Protein 4NOA (pdb70)

Organism: Pseudomonas aeruginosa (strain ATCC 15692 / DSM 22644 / CIP 104116 / JCM 14847 / LMG 12228 / 1C / PRS 101 / PAO1) (NCBI:txid208964)

B-factor: mean 11.44, std 7.3, range [4.49, 38.01]

GO terms:
  GO:0009297 pilus assembly (P, IDA)
  GO:0043107 type IV pilus-dependent motility (P, IMP)
  GO:0043683 type IV pilus assembly (P, IMP)

Solvent-accessible surface area: 5886 Å² total

Structure (mmCIF, N/CA/C/O backbone):
data_4NOA
#
_entry.id   4NOA
#
_cell.length_a   76.159
_cell.length_b   35.560
_cell.length_c   43.536
_cell.angle_alpha   90.00
_cell.angle_beta   97.33
_cell.angle_gamma   90.00
#
_symmetry.space_group_name_H-M   'C 1 2 1'
#
loop_
_entity.id
_entity.type
_entity.pdbx_description
1 polymer 'Type 4 fimbrial biogenesis protein PilE'
2 water water
#
loop_
_atom_site.group_PDB
_atom_site.id
_atom_site.type_symbol
_atom_site.label_atom_id
_atom_site.label_alt_id
_atom_site.label_comp_id
_atom_site.label_asym_id
_atom_site.label_entity_id
_atom_site.label_seq_id
_atom_site.pdbx_PDB_ins_code
_atom_site.Cartn_x
_atom_site.Cartn_y
_atom_site.Cartn_z
_atom_site.occupancy
_atom_site.B_iso_or_equiv
_atom_site.auth_seq_id
_atom_site.auth_comp_id
_atom_site.auth_asym_id
_atom_site.auth_atom_id
_atom_site.pdbx_PDB_model_num
ATOM 1 N N . PHE A 1 5 ? 28.312 30.667 -2.339 1.00 17.36 27 PHE A N 1
ATOM 2 C CA . PHE A 1 5 ? 28.915 29.451 -1.813 1.00 12.43 27 PHE A CA 1
ATOM 3 C C . PHE A 1 5 ? 29.911 29.769 -0.708 1.00 12.27 27 PHE A C 1
ATOM 4 O O . PHE A 1 5 ? 31.001 29.209 -0.674 1.00 14.23 27 PHE A O 1
ATOM 12 N N . THR A 1 6 ? 29.535 30.659 0.204 1.00 9.19 28 THR A N 1
ATOM 13 C CA . THR A 1 6 ? 30.335 30.834 1.409 1.00 8.96 28 THR A CA 1
ATOM 14 C C . THR A 1 6 ? 30.270 29.562 2.247 1.00 6.90 28 THR A C 1
ATOM 15 O O . THR A 1 6 ? 29.306 28.790 2.158 1.00 8.17 28 THR A O 1
ATOM 19 N N . ILE A 1 7 ? 31.293 29.354 3.064 1.00 7.24 29 ILE A N 1
ATOM 20 C CA . ILE A 1 7 ? 31.296 28.259 4.020 1.00 8.38 29 ILE A CA 1
ATOM 21 C C . ILE A 1 7 ? 30.020 28.306 4.858 1.00 7.86 29 ILE A C 1
ATOM 22 O O . ILE A 1 7 ? 29.356 27.288 5.075 1.00 7.29 29 ILE A O 1
ATOM 27 N N . ARG A 1 8 ? 29.669 29.497 5.324 1.00 7.76 30 ARG A N 1
ATOM 28 C CA . ARG A 1 8 ? 28.490 29.660 6.155 1.00 7.88 30 ARG A CA 1
ATOM 29 C C . ARG A 1 8 ? 27.213 29.228 5.440 1.00 7.20 30 ARG A C 1
ATOM 30 O O . ARG A 1 8 ? 26.412 28.474 5.998 1.00 7.43 30 ARG A O 1
ATOM 38 N N . SER A 1 9 ? 27.022 29.674 4.204 1.00 7.14 31 SER A N 1
ATOM 39 C CA A SER A 1 9 ? 25.829 29.304 3.449 0.31 8.50 31 SER A CA 1
ATOM 40 C CA B SER A 1 9 ? 25.834 29.305 3.446 0.39 8.50 31 SER A CA 1
ATOM 41 C CA C SER A 1 9 ? 25.822 29.304 3.463 0.30 8.49 31 SER A CA 1
ATOM 42 C C . SER A 1 9 ? 25.782 27.803 3.182 1.00 7.22 31 SER A C 1
ATOM 43 O O . SER A 1 9 ? 24.711 27.191 3.215 1.00 8.17 31 SER A O 1
ATOM 50 N N . ASN A 1 10 ? 26.944 27.213 2.928 1.00 6.58 32 ASN A N 1
ATOM 51 C CA . ASN A 1 10 ? 27.037 25.781 2.665 1.00 6.07 32 ASN A CA 1
ATOM 52 C C . ASN A 1 10 ? 26.669 24.900 3.863 1.00 6.29 32 ASN A C 1
ATOM 53 O O . ASN A 1 10 ? 26.364 23.720 3.700 1.00 6.68 32 ASN A O 1
ATOM 58 N N . ARG A 1 11 ? 26.676 25.465 5.067 1.00 5.22 33 ARG A N 1
ATOM 59 C CA . ARG A 1 11 ? 26.279 24.684 6.240 1.00 5.63 33 ARG A CA 1
ATOM 60 C C . ARG A 1 11 ? 24.826 24.223 6.169 1.00 5.44 33 ARG A C 1
ATOM 61 O O . ARG A 1 11 ? 24.477 23.204 6.755 1.00 5.95 33 ARG A O 1
ATOM 69 N N . THR A 1 12 ? 23.977 24.973 5.478 1.00 5.79 34 THR A N 1
ATOM 70 C CA . THR A 1 12 ? 22.576 24.587 5.320 1.00 6.12 34 THR A CA 1
ATOM 71 C C . THR A 1 12 ? 22.459 23.172 4.750 1.00 5.07 34 THR A C 1
ATOM 72 O O . THR A 1 12 ? 21.626 22.381 5.185 1.00 5.46 34 THR A O 1
ATOM 76 N N . GLU A 1 13 ? 23.325 22.852 3.795 1.00 6.03 35 GLU A N 1
ATOM 77 C CA . GLU A 1 13 ? 23.335 21.535 3.172 1.00 5.69 35 GLU A CA 1
ATOM 78 C C . GLU A 1 13 ? 23.720 20.432 4.169 1.00 4.89 35 GLU A C 1
ATOM 79 O O . GLU A 1 13 ? 23.166 19.335 4.137 1.00 5.54 35 GLU A O 1
ATOM 85 N N . GLY A 1 14 ? 24.681 20.719 5.044 1.00 4.68 36 GLY A N 1
ATOM 86 C CA . GLY A 1 14 ? 25.051 19.774 6.088 1.00 5.87 36 GLY A CA 1
ATOM 87 C C . GLY A 1 14 ? 23.954 19.572 7.123 1.00 5.27 36 GLY A C 1
ATOM 88 O O . GLY A 1 14 ? 23.683 18.447 7.553 1.00 5.67 36 GLY A O 1
ATOM 89 N N . GLN A 1 15 ? 23.339 20.671 7.549 1.00 4.67 37 GLN A N 1
ATOM 90 C CA . GLN A 1 15 ? 22.210 20.613 8.470 1.00 4.87 37 GLN A CA 1
ATOM 91 C C . GLN A 1 15 ? 21.086 19.761 7.884 1.00 4.78 37 GLN A C 1
ATOM 92 O O . GLN A 1 15 ? 20.521 18.903 8.567 1.00 5.37 37 GLN A O 1
ATOM 98 N N . ALA A 1 16 ? 20.787 19.990 6.607 1.00 5.20 38 ALA A N 1
ATOM 99 C CA . ALA A 1 16 ? 19.714 19.279 5.923 1.00 5.90 38 ALA A CA 1
ATOM 100 C C . ALA A 1 16 ? 20.029 17.798 5.775 1.00 6.10 38 ALA A C 1
ATOM 101 O O . ALA A 1 16 ? 19.143 16.954 5.907 1.00 6.56 38 ALA A O 1
ATOM 103 N N . LEU A 1 17 ? 21.291 17.482 5.503 1.00 5.48 39 LEU A N 1
ATOM 104 C CA . LEU A 1 17 ? 21.723 16.098 5.411 1.00 6.19 39 LEU A CA 1
ATOM 105 C C . LEU A 1 17 ? 21.350 15.368 6.705 1.00 5.99 39 LEU A C 1
ATOM 106 O O . LEU A 1 17 ? 20.809 14.255 6.687 1.00 6.10 39 LEU A O 1
ATOM 111 N N . LEU A 1 18 ? 21.640 16.002 7.836 1.00 4.89 40 LEU A N 1
ATOM 112 C CA . LEU A 1 18 ? 21.337 15.406 9.129 1.00 4.84 40 LEU A CA 1
ATOM 113 C C . LEU A 1 18 ? 19.840 15.327 9.406 1.00 4.92 40 LEU A C 1
ATOM 114 O O . LEU A 1 18 ? 19.334 14.278 9.821 1.00 5.38 40 LEU A O 1
ATOM 119 N N . SER A 1 19 ? 19.126 16.427 9.218 1.00 5.29 41 SER A N 1
ATOM 120 C CA A SER A 1 19 ? 17.702 16.452 9.540 0.71 6.25 41 SER A CA 1
ATOM 121 C CA B SER A 1 19 ? 17.707 16.442 9.557 0.29 6.29 41 SER A CA 1
ATOM 122 C C . SER A 1 19 ? 16.922 15.454 8.694 1.00 6.11 41 SER A C 1
ATOM 123 O O . SER A 1 19 ? 16.033 14.756 9.191 1.00 6.16 41 SER A O 1
ATOM 128 N N . ASP A 1 20 ? 17.267 15.380 7.414 1.00 6.05 42 ASP A N 1
ATOM 129 C CA . ASP A 1 20 ? 16.630 14.437 6.511 1.00 6.27 42 ASP A CA 1
ATOM 130 C C . ASP A 1 20 ? 16.946 12.996 6.928 1.00 5.56 42 ASP A C 1
ATOM 131 O O . ASP A 1 20 ? 16.062 12.138 6.960 1.00 6.20 42 ASP A O 1
ATOM 136 N N . ALA A 1 21 ? 18.200 12.732 7.269 1.00 5.38 43 ALA A N 1
ATOM 137 C CA . ALA A 1 21 ? 18.577 11.391 7.706 1.00 6.13 43 ALA A CA 1
ATOM 138 C C . ALA A 1 21 ? 17.899 10.970 9.018 1.00 5.52 43 ALA A C 1
ATOM 139 O O . ALA A 1 21 ? 17.546 9.803 9.187 1.00 5.73 43 ALA A O 1
ATOM 141 N N . ALA A 1 22 ? 17.716 11.910 9.943 1.00 5.62 44 ALA A N 1
ATOM 142 C CA . ALA A 1 22 ? 17.001 11.616 11.185 1.00 5.56 44 ALA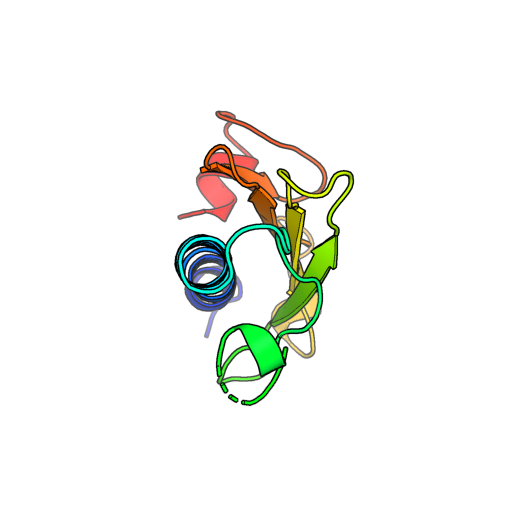 A CA 1
ATOM 143 C C . ALA A 1 22 ? 15.556 11.221 10.895 1.00 4.90 44 ALA A C 1
ATOM 144 O O . ALA A 1 22 ? 15.052 10.246 11.445 1.00 5.94 44 ALA A O 1
ATOM 146 N N . ALA A 1 23 ? 14.903 11.958 10.003 1.00 5.16 45 ALA A N 1
ATOM 147 C CA . ALA A 1 23 ? 13.538 11.624 9.628 1.00 5.90 45 ALA A CA 1
ATOM 148 C C . ALA A 1 23 ? 13.500 10.221 9.004 1.00 5.12 45 ALA A C 1
ATOM 149 O O . ALA A 1 23 ? 12.595 9.432 9.274 1.00 6.22 45 ALA A O 1
ATOM 151 N N . ARG A 1 24 ? 14.499 9.898 8.180 1.00 4.94 46 ARG A N 1
ATOM 152 C CA . ARG A 1 24 ? 14.581 8.571 7.578 1.00 4.57 46 ARG A CA 1
ATOM 153 C C . ARG A 1 24 ? 14.818 7.486 8.617 1.00 4.87 46 ARG A C 1
ATOM 154 O O . ARG A 1 24 ? 14.290 6.388 8.491 1.00 5.59 46 ARG A O 1
ATOM 162 N N . GLN A 1 25 ? 15.618 7.776 9.640 1.00 5.39 47 GLN A N 1
ATOM 163 C CA . GLN A 1 25 ? 15.806 6.804 10.715 1.00 4.93 47 GLN A CA 1
ATOM 164 C C . GLN A 1 25 ? 14.474 6.438 11.369 1.00 5.39 47 GLN A C 1
ATOM 165 O O . GLN A 1 25 ? 14.201 5.267 11.631 1.00 5.67 47 GLN A O 1
ATOM 171 N N . GLU A 1 26 ? 13.654 7.446 11.649 1.00 5.40 48 GLU A N 1
ATOM 172 C CA . GLU A 1 26 ? 12.389 7.184 12.325 1.00 6.06 48 GLU A CA 1
ATOM 173 C C . GLU A 1 26 ? 11.466 6.348 11.446 1.00 6.77 48 GLU A C 1
ATOM 174 O O . GLU A 1 26 ? 10.812 5.421 11.930 1.00 5.90 48 GLU A O 1
ATOM 180 N N . ARG A 1 27 ? 11.440 6.654 10.151 1.00 5.44 49 ARG A N 1
ATOM 181 C CA . ARG A 1 27 ? 10.656 5.866 9.208 1.00 6.04 49 ARG A CA 1
ATOM 182 C C . ARG A 1 27 ? 11.170 4.428 9.119 1.00 5.92 49 ARG A C 1
ATOM 183 O O . ARG A 1 27 ? 10.384 3.479 9.156 1.00 6.29 49 ARG A O 1
ATOM 191 N N . TYR A 1 28 ? 12.484 4.263 9.027 1.00 5.31 50 TYR A N 1
ATOM 192 C CA . TYR A 1 28 ? 13.066 2.931 8.926 1.00 5.86 50 TYR A CA 1
ATOM 193 C C . TYR A 1 28 ? 12.687 2.084 10.139 1.00 5.65 50 TYR A C 1
ATOM 194 O O . TYR A 1 28 ? 12.294 0.925 10.004 1.00 6.37 50 TYR A O 1
ATOM 203 N N . TYR A 1 29 ? 12.801 2.681 11.322 1.00 6.05 51 TYR A N 1
ATOM 204 C CA . TYR A 1 29 ? 12.507 1.982 12.565 1.00 6.16 51 TYR A CA 1
ATOM 205 C C . TYR A 1 29 ? 11.053 1.512 12.572 1.00 7.68 51 TYR A C 1
ATOM 206 O O . TYR A 1 29 ? 10.765 0.355 12.910 1.00 8.27 51 TYR A O 1
ATOM 215 N N . SER A 1 30 ? 10.151 2.411 12.200 1.00 6.72 52 SER A N 1
ATOM 216 C CA A SER A 1 30 ? 8.723 2.106 12.155 0.53 9.13 52 SER A CA 1
ATOM 217 C CA B SER A 1 30 ? 8.729 2.084 12.176 0.15 9.14 52 SER A CA 1
ATOM 218 C CA C SER A 1 30 ? 8.719 2.121 12.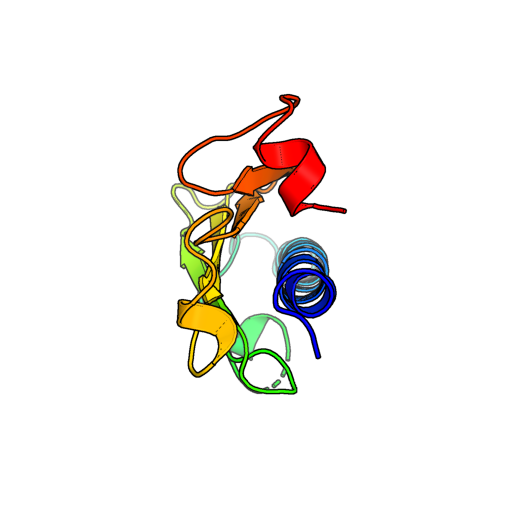138 0.32 9.13 52 SER A CA 1
ATOM 219 C C . SER A 1 30 ? 8.382 1.057 11.095 1.00 8.46 52 SER A C 1
ATOM 220 O O . SER A 1 30 ? 7.503 0.215 11.297 1.00 9.50 52 SER A O 1
ATOM 227 N N . GLN A 1 31 ? 9.077 1.106 9.965 1.00 7.35 53 GLN A N 1
ATOM 228 C CA . GLN A 1 31 ? 8.834 0.179 8.862 1.00 7.67 53 GLN A CA 1
ATOM 229 C C . GLN A 1 31 ? 9.421 -1.200 9.122 1.00 7.60 53 GLN A C 1
ATOM 230 O O . GLN A 1 31 ? 9.064 -2.171 8.457 1.00 10.06 53 GLN A O 1
ATOM 236 N N . ASN A 1 32 ? 10.326 -1.278 10.090 1.00 6.88 54 ASN A N 1
ATOM 237 C CA . ASN A 1 32 ? 11.026 -2.518 10.380 1.00 9.18 54 ASN A CA 1
ATOM 238 C C . ASN A 1 32 ? 10.959 -2.844 11.866 1.00 9.95 54 ASN A C 1
ATOM 239 O O . ASN A 1 32 ? 11.958 -2.732 12.580 1.00 8.33 54 ASN A O 1
ATOM 244 N N . PRO A 1 33 ? 9.769 -3.235 12.347 1.00 9.26 55 PRO A N 1
ATOM 245 C CA . PRO A 1 33 ? 9.646 -3.498 13.785 1.00 9.85 55 PRO A CA 1
ATOM 246 C C . PRO A 1 33 ? 10.590 -4.594 14.249 1.00 9.58 55 PRO A C 1
ATOM 247 O O . PRO A 1 33 ? 10.839 -5.570 13.545 1.00 11.09 55 PRO A O 1
ATOM 251 N N . GLY A 1 34 ? 11.152 -4.392 15.433 1.00 9.23 56 GLY A N 1
ATOM 252 C CA . GLY A 1 34 ? 12.051 -5.356 16.034 1.00 11.41 56 GLY A CA 1
ATOM 253 C C . GLY A 1 34 ? 13.482 -5.307 15.531 1.00 10.15 56 GLY A C 1
ATOM 254 O O . GLY A 1 34 ? 14.321 -6.078 15.987 1.00 13.01 56 GLY A O 1
ATOM 255 N N . VAL A 1 35 ? 13.770 -4.400 14.598 1.00 9.47 57 VAL A N 1
ATOM 256 C CA . VAL A 1 35 ? 15.069 -4.364 13.933 1.00 11.30 57 VAL A CA 1
ATOM 257 C C . VAL A 1 35 ? 16.025 -3.304 14.498 1.00 9.55 57 VAL A C 1
ATOM 258 O O . VAL A 1 35 ? 17.232 -3.529 14.570 1.00 10.89 57 VAL A O 1
ATOM 262 N N . GLY A 1 36 ? 15.485 -2.157 14.902 1.00 8.62 58 GLY A N 1
ATOM 263 C CA . GLY A 1 36 ? 16.300 -1.064 15.414 1.00 8.48 58 GLY A CA 1
ATOM 264 C C . GLY A 1 36 ? 16.761 -0.105 14.330 1.00 6.73 58 GLY A C 1
ATOM 265 O O . GLY A 1 36 ? 16.533 -0.333 13.137 1.00 8.40 58 GLY A O 1
ATOM 266 N N . TYR A 1 37 ? 17.409 0.977 14.749 1.00 7.01 59 TYR A N 1
ATOM 267 C CA . TYR A 1 37 ? 17.965 1.943 13.809 1.00 6.88 59 TYR A CA 1
ATOM 268 C C . TYR A 1 37 ? 19.121 1.350 13.005 1.00 6.81 59 TYR A C 1
ATOM 269 O O . TYR A 1 37 ? 19.686 0.323 13.381 1.00 8.04 59 TYR A O 1
ATOM 278 N N . THR A 1 38 ? 19.474 2.009 11.905 1.00 6.69 60 THR A N 1
ATOM 279 C CA . THR A 1 38 ? 20.448 1.452 10.979 1.00 6.81 60 THR A CA 1
ATOM 280 C C . THR A 1 38 ? 21.634 2.380 10.754 1.00 6.94 60 THR A C 1
ATOM 281 O O . THR A 1 38 ? 21.492 3.603 10.784 1.00 7.71 60 THR A O 1
ATOM 285 N N . LYS A 1 39 ? 22.801 1.790 10.513 1.00 6.89 61 LYS A N 1
ATOM 286 C CA . LYS A 1 39 ? 23.985 2.556 10.136 1.00 7.42 61 LYS A CA 1
ATOM 287 C C . LYS A 1 39 ? 24.173 2.647 8.627 1.00 8.12 61 LYS A C 1
ATOM 288 O O . LYS A 1 39 ? 25.123 3.281 8.162 1.00 8.64 61 LYS A O 1
ATOM 294 N N . ASP A 1 40 ? 23.271 2.026 7.867 1.00 6.92 62 ASP A N 1
ATOM 295 C CA . ASP A 1 40 ? 23.425 1.912 6.413 1.00 8.79 62 ASP A CA 1
ATOM 296 C C . ASP A 1 40 ? 22.564 2.939 5.696 1.00 6.39 62 ASP A C 1
ATOM 297 O O . ASP A 1 40 ? 21.339 2.841 5.744 1.00 6.40 62 ASP A O 1
ATOM 302 N N . VAL A 1 41 ? 23.175 3.906 5.013 1.00 5.89 63 VAL A N 1
ATOM 303 C CA . VAL A 1 41 ? 22.378 4.940 4.346 1.00 7.57 63 VAL A CA 1
ATOM 304 C C . VAL A 1 41 ? 21.450 4.383 3.264 1.00 6.29 63 VAL A C 1
ATOM 305 O O . VAL A 1 41 ? 20.384 4.951 3.000 1.00 6.77 63 VAL A O 1
ATOM 309 N N . ALA A 1 42 ? 21.830 3.263 2.652 1.00 6.63 64 ALA A N 1
ATOM 310 C CA . ALA A 1 42 ? 20.974 2.643 1.648 1.00 7.74 64 ALA A CA 1
ATOM 311 C C . ALA A 1 42 ? 19.641 2.218 2.262 1.00 6.61 64 ALA A C 1
ATOM 312 O O . ALA A 1 42 ? 18.601 2.302 1.616 1.00 7.01 64 ALA A O 1
ATOM 314 N N . LYS A 1 43 ? 19.666 1.766 3.514 1.00 5.95 65 LYS A N 1
ATOM 315 C CA . LYS A 1 43 ? 18.436 1.368 4.186 1.00 6.41 65 LYS A CA 1
ATOM 316 C C . LYS A 1 43 ? 17.536 2.558 4.510 1.00 5.40 65 LYS A C 1
ATOM 317 O O . LYS A 1 43 ? 16.345 2.392 4.751 1.00 6.95 65 LYS A O 1
ATOM 323 N N . LEU A 1 44 ? 18.103 3.759 4.477 1.00 5.38 66 LEU A N 1
ATOM 324 C CA . LEU A 1 44 ? 17.336 4.985 4.648 1.00 6.59 66 LEU A CA 1
ATOM 325 C C . LEU A 1 44 ? 16.753 5.474 3.316 1.00 6.72 66 LEU A C 1
ATOM 326 O O . LEU A 1 44 ? 16.061 6.484 3.277 1.00 6.77 66 LEU A O 1
ATOM 331 N N . GLY A 1 45 ? 17.029 4.751 2.232 1.00 6.07 67 GLY A N 1
ATOM 332 C CA . GLY A 1 45 ? 16.570 5.148 0.909 1.00 6.85 67 GLY A CA 1
ATOM 333 C C . GLY A 1 45 ? 17.451 6.204 0.263 1.00 6.85 67 GLY A C 1
ATOM 334 O O . GLY A 1 45 ? 17.004 6.935 -0.621 1.00 9.59 67 GLY A O 1
ATOM 343 N N . SER A 1 47 ? 20.963 7.103 -1.930 1.00 7.70 69 SER A N 1
ATOM 344 C CA . SER A 1 47 ? 21.873 6.507 -2.902 1.00 8.67 69 SER A CA 1
ATOM 345 C C . SER A 1 47 ? 23.328 6.895 -2.654 1.00 7.71 69 SER A C 1
ATOM 346 O O . SER A 1 47 ? 24.223 6.424 -3.352 1.00 10.21 69 SER A O 1
ATOM 349 N N . SER A 1 48 ? 23.560 7.753 -1.663 1.00 7.64 70 SER A N 1
ATOM 350 C CA . SER A 1 48 ? 24.910 8.181 -1.316 1.00 8.44 70 SER A CA 1
ATOM 351 C C . SER A 1 48 ? 24.930 8.707 0.109 1.00 7.45 70 SER A C 1
ATOM 352 O O . SER A 1 48 ? 23.930 9.233 0.583 1.00 8.15 70 SER A O 1
ATOM 355 N N . ALA A 1 49 ? 26.068 8.565 0.781 1.00 6.88 71 ALA A N 1
ATOM 356 C CA . ALA A 1 49 ? 26.284 9.189 2.081 1.00 6.94 71 ALA A CA 1
ATOM 357 C C . ALA A 1 49 ? 26.765 10.631 1.919 1.00 6.22 71 ALA A C 1
ATOM 358 O O . ALA A 1 49 ? 26.830 11.380 2.894 1.00 6.81 71 ALA A O 1
ATOM 360 N N . ASN A 1 50 ? 27.096 11.030 0.694 1.00 6.85 72 ASN A N 1
ATOM 361 C CA . ASN A 1 50 ? 27.465 12.418 0.437 1.00 8.11 72 ASN A CA 1
ATOM 362 C C . ASN A 1 50 ? 26.242 13.303 0.262 1.00 7.08 72 ASN A C 1
ATOM 363 O O . ASN A 1 50 ? 25.224 12.876 -0.293 1.00 8.69 72 ASN A O 1
ATOM 368 N N . SER A 1 51 ? 26.342 14.541 0.730 1.00 6.30 73 SER A N 1
ATOM 369 C CA . SER A 1 51 ? 25.338 15.553 0.430 1.00 6.23 73 SER A CA 1
ATOM 370 C C . SER A 1 51 ? 25.344 15.830 -1.090 1.00 5.43 73 SER A C 1
ATOM 371 O O . SER A 1 51 ? 26.304 15.483 -1.787 1.00 5.67 73 SER A O 1
ATOM 374 N N . PRO A 1 52 ? 24.262 16.415 -1.627 1.00 5.09 74 PRO A N 1
ATOM 375 C CA . PRO A 1 52 ? 24.116 16.506 -3.090 1.00 6.04 74 PRO A CA 1
ATOM 376 C C . PRO A 1 52 ? 25.256 17.219 -3.813 1.00 5.34 74 PRO A C 1
ATOM 377 O O . PRO A 1 52 ? 25.582 16.839 -4.939 1.00 6.26 74 PRO A O 1
ATOM 381 N N . ASN A 1 53 ? 25.863 18.211 -3.176 1.00 5.27 75 ASN A N 1
ATOM 382 C CA . ASN A 1 53 ? 26.962 18.937 -3.788 1.00 5.27 75 ASN A CA 1
ATOM 383 C C . ASN A 1 53 ? 28.316 18.561 -3.217 1.00 5.54 75 ASN A C 1
ATOM 384 O O . ASN A 1 53 ? 29.298 19.291 -3.382 1.00 6.30 75 ASN A O 1
ATOM 389 N N . ASN A 1 54 ? 28.353 17.409 -2.545 1.00 5.41 76 ASN A N 1
ATOM 390 C CA . ASN A 1 54 ? 29.602 16.847 -2.028 1.00 5.15 76 ASN A CA 1
ATOM 391 C C . ASN A 1 54 ? 30.324 17.797 -1.082 1.00 6.60 76 ASN A C 1
ATOM 392 O O . ASN A 1 54 ? 31.528 18.025 -1.196 1.00 6.23 76 ASN A O 1
ATOM 397 N N . LEU A 1 55 ? 29.563 18.327 -0.127 1.00 5.39 77 LEU A N 1
ATOM 398 C CA . LEU A 1 55 ? 30.074 19.246 0.880 1.00 5.63 77 LEU A CA 1
ATOM 399 C C . LEU A 1 55 ? 30.167 18.604 2.254 1.00 5.02 77 LEU A C 1
ATOM 400 O O . LEU A 1 55 ? 30.990 19.008 3.065 1.00 5.43 77 LEU A O 1
ATOM 405 N N . TYR A 1 56 ? 29.329 17.599 2.503 1.00 5.21 78 TYR A N 1
ATOM 406 C CA . TYR A 1 56 ? 29.346 16.851 3.755 1.00 4.85 78 TYR A CA 1
ATOM 407 C C . TYR A 1 56 ? 29.174 15.376 3.466 1.00 5.36 78 TYR A C 1
ATOM 408 O O . TYR A 1 56 ? 28.513 15.005 2.505 1.00 5.38 78 TYR A O 1
ATOM 417 N N . ASN A 1 57 ? 29.747 14.542 4.328 1.00 5.59 79 ASN A N 1
ATOM 418 C CA . ASN A 1 57 ? 29.570 13.101 4.269 1.00 5.57 79 ASN A CA 1
ATOM 419 C C . ASN A 1 57 ? 28.917 12.623 5.561 1.00 5.10 79 ASN A C 1
ATOM 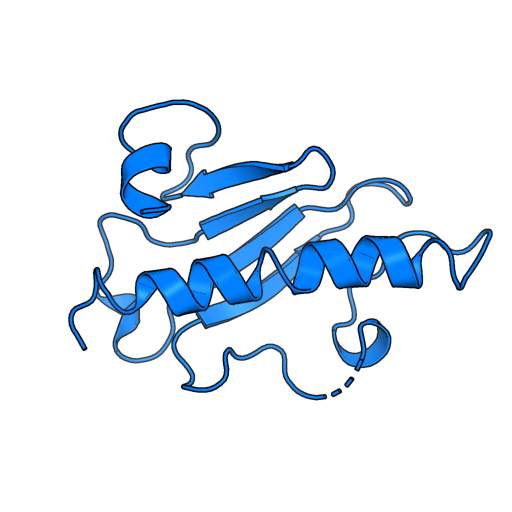420 O O . ASN A 1 57 ? 29.354 12.989 6.656 1.00 5.94 79 ASN A O 1
ATOM 425 N N . LEU A 1 58 ? 27.869 11.815 5.428 1.00 5.36 80 LEU A N 1
ATOM 426 C CA . LEU A 1 58 ? 27.100 11.336 6.567 1.00 5.57 80 LEU A CA 1
ATOM 427 C C . LEU A 1 58 ? 27.622 10.002 7.077 1.00 5.86 80 LEU A C 1
ATOM 428 O O . LEU A 1 58 ? 27.739 9.041 6.311 1.00 6.50 80 LEU A O 1
ATOM 433 N N . THR A 1 59 ? 27.935 9.948 8.366 1.00 5.62 81 THR A N 1
ATOM 434 C CA . THR A 1 59 ? 28.190 8.674 9.027 1.00 6.37 81 THR A CA 1
ATOM 435 C C . THR A 1 59 ? 27.256 8.543 10.219 1.00 6.23 81 THR A C 1
ATOM 436 O O . THR A 1 59 ? 26.801 9.542 10.780 1.00 6.57 81 THR A O 1
ATOM 440 N N . ILE A 1 60 ? 26.964 7.302 10.589 1.00 6.05 82 ILE A N 1
ATOM 441 C CA . ILE A 1 60 ? 25.950 7.004 11.585 1.00 6.81 82 ILE A CA 1
ATOM 442 C C . ILE A 1 60 ? 26.488 6.059 12.640 1.00 6.73 82 ILE A C 1
ATOM 443 O O . ILE A 1 60 ? 27.074 5.019 12.307 1.00 7.44 82 ILE A O 1
ATOM 448 N N . ALA A 1 61 ? 26.282 6.415 13.904 1.00 6.42 83 ALA A N 1
ATOM 449 C CA . ALA A 1 61 ? 26.520 5.496 15.007 1.00 6.48 83 ALA A CA 1
ATOM 450 C C . ALA A 1 61 ? 25.176 5.137 15.616 1.00 6.58 83 ALA A C 1
ATOM 451 O O . ALA A 1 61 ? 24.289 5.990 15.722 1.00 6.51 83 ALA A O 1
ATOM 453 N N . THR A 1 62 ? 25.035 3.879 16.030 1.00 6.57 84 THR A N 1
ATOM 454 C CA . THR A 1 62 ? 23.871 3.422 16.783 1.00 6.74 84 THR A CA 1
ATOM 455 C C . THR A 1 62 ? 24.378 2.788 18.077 1.00 7.81 84 THR A C 1
ATOM 456 O O . THR A 1 62 ? 24.598 1.584 18.133 1.00 9.05 84 THR A O 1
ATOM 460 N N . PRO A 1 63 ? 24.595 3.607 19.116 1.00 7.92 85 PRO A N 1
ATOM 461 C CA . PRO A 1 63 ? 25.169 3.091 20.366 1.00 10.56 85 PRO A CA 1
ATOM 462 C C . PRO A 1 63 ? 24.320 1.979 20.983 1.00 10.45 85 PRO A C 1
ATOM 463 O O . PRO A 1 63 ? 24.86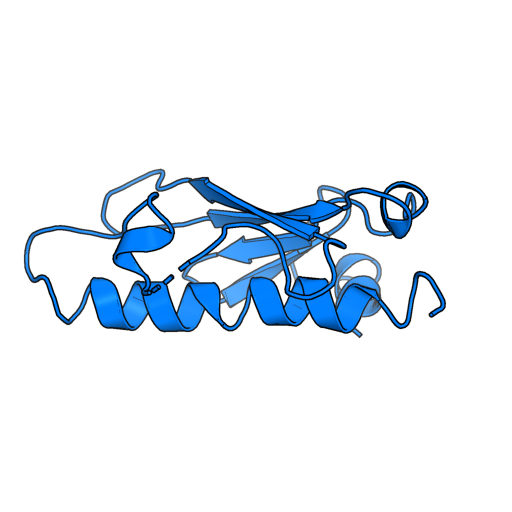7 1.088 21.634 1.00 12.38 85 PRO A O 1
ATOM 467 N N . THR A 1 64 ? 23.008 2.043 20.780 1.00 8.66 86 THR A N 1
ATOM 468 C CA . THR A 1 64 ? 22.080 0.966 21.128 1.00 8.45 86 THR A CA 1
ATOM 469 C C . THR A 1 64 ? 21.100 0.855 19.969 1.00 8.05 86 THR A C 1
ATOM 470 O O . THR A 1 64 ? 21.107 1.701 19.072 1.00 8.08 86 THR A O 1
ATOM 474 N N . SER A 1 65 ? 20.237 -0.154 19.973 1.00 7.82 87 SER A N 1
ATOM 475 C CA A SER A 1 65 ? 19.298 -0.350 18.871 0.56 9.06 87 SER A CA 1
ATOM 476 C CA B SER A 1 65 ? 19.305 -0.345 18.867 0.44 9.06 87 SER A CA 1
ATOM 477 C C . SER A 1 65 ? 18.254 0.761 18.794 1.00 7.87 87 SER A C 1
ATOM 478 O O . SER A 1 65 ? 17.595 0.937 17.766 1.00 8.06 87 SER A O 1
ATOM 483 N N . THR A 1 66 ? 18.096 1.506 19.886 1.00 6.93 88 THR A N 1
ATOM 484 C CA . THR A 1 66 ? 17.073 2.544 19.954 1.00 7.28 88 THR A CA 1
ATOM 485 C C . THR A 1 66 ? 17.640 3.960 20.011 1.00 6.17 88 THR A C 1
ATOM 486 O O . THR A 1 66 ? 16.921 4.910 20.327 1.00 7.13 88 THR A O 1
ATOM 490 N N . THR A 1 67 ? 18.925 4.108 19.708 1.00 6.49 89 THR A N 1
ATOM 491 C CA . THR A 1 67 ? 19.529 5.430 19.652 1.00 7.24 89 THR A CA 1
ATOM 492 C C . THR A 1 67 ? 20.385 5.561 18.398 1.00 6.52 89 THR A C 1
ATOM 493 O O . THR A 1 67 ? 20.823 4.566 17.831 1.00 6.86 89 THR A O 1
ATOM 497 N N . TYR A 1 68 ? 20.603 6.795 17.958 1.00 6.12 90 TYR A N 1
ATOM 498 C CA . TYR A 1 68 ? 21.538 7.060 16.870 1.00 6.38 90 TYR A CA 1
ATOM 499 C C . TYR A 1 68 ? 22.146 8.441 17.022 1.00 6.04 90 TYR A C 1
ATOM 500 O O . TYR A 1 68 ? 21.512 9.370 17.543 1.00 6.05 90 TYR A O 1
ATOM 509 N N . THR A 1 69 ? 23.392 8.560 16.577 1.00 6.16 91 THR A N 1
ATOM 510 C CA . THR A 1 69 ? 24.049 9.850 16.444 1.00 5.99 91 THR A CA 1
ATOM 511 C C . THR A 1 69 ? 24.532 9.968 15.014 1.00 5.97 91 THR A C 1
ATOM 512 O O . THR A 1 69 ? 25.282 9.116 14.527 1.00 6.50 91 THR A O 1
ATOM 516 N N . LEU A 1 70 ? 24.059 11.005 14.333 1.00 5.59 92 LEU A N 1
ATOM 517 C CA . LEU A 1 70 ? 24.408 11.267 12.950 1.00 6.05 92 LEU A CA 1
ATOM 518 C C . LEU A 1 70 ? 25.495 12.322 12.916 1.00 5.37 92 LEU A C 1
ATOM 519 O O . LEU A 1 70 ? 25.403 13.327 13.627 1.00 6.10 92 LEU A O 1
ATOM 524 N N . THR A 1 71 ? 26.514 12.095 12.095 1.00 6.07 93 THR A N 1
ATOM 525 C CA . THR A 1 71 ? 27.583 13.067 11.916 1.00 6.35 93 THR A CA 1
ATOM 526 C C . THR A 1 71 ? 27.708 13.463 10.450 1.00 5.13 93 THR A C 1
ATOM 527 O O . THR A 1 71 ? 27.762 12.607 9.567 1.00 5.92 93 THR A O 1
ATOM 531 N N . ALA A 1 72 ? 27.732 14.769 10.201 1.00 4.87 94 ALA A N 1
ATOM 532 C CA . ALA A 1 72 ? 27.998 15.315 8.881 1.00 5.32 94 ALA A CA 1
ATOM 533 C C . ALA A 1 72 ? 29.387 15.930 8.913 1.00 4.59 94 ALA A C 1
ATOM 534 O O . ALA A 1 72 ? 29.613 16.958 9.560 1.00 5.89 94 ALA A O 1
ATOM 536 N N . THR A 1 73 ? 30.321 15.278 8.230 1.00 5.87 95 THR A N 1
ATOM 537 C CA . THR A 1 73 ? 31.707 15.716 8.203 1.00 6.55 95 THR A CA 1
ATOM 538 C C . THR A 1 73 ? 31.973 16.518 6.933 1.00 6.03 95 THR A C 1
ATOM 539 O O . THR A 1 73 ? 31.691 16.047 5.829 1.00 5.76 95 THR A O 1
ATOM 543 N N . PRO A 1 74 ? 32.503 17.743 7.071 1.00 5.89 96 PRO A N 1
ATOM 544 C CA . PRO A 1 74 ? 32.814 18.517 5.865 1.00 5.50 96 PRO A CA 1
ATOM 545 C C . PRO A 1 74 ? 33.813 17.802 4.975 1.00 6.66 96 PRO A C 1
ATOM 546 O O . PRO A 1 74 ? 34.777 17.220 5.473 1.00 6.64 96 PRO A O 1
ATOM 550 N N . ILE A 1 75 ? 33.570 17.860 3.672 1.00 5.83 97 ILE A N 1
ATOM 551 C CA . ILE A 1 75 ? 34.479 17.310 2.678 1.00 6.13 97 ILE A CA 1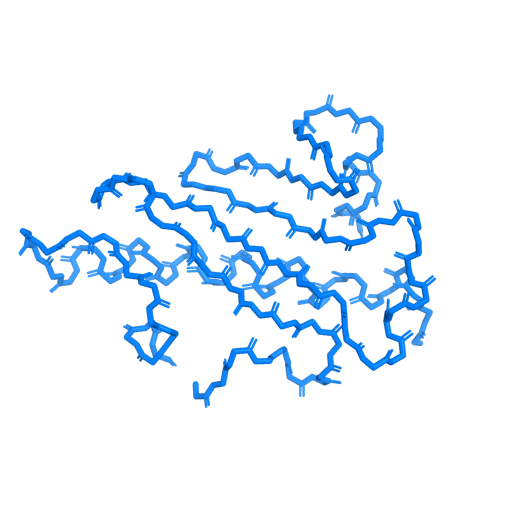
ATOM 552 C C . ILE A 1 75 ? 34.741 18.356 1.604 1.00 6.55 97 ILE A C 1
ATOM 553 O O . ILE A 1 75 ? 34.046 19.377 1.525 1.00 6.45 97 ILE A O 1
ATOM 558 N N . ASN A 1 76 ? 35.760 18.103 0.785 1.00 6.76 98 ASN A N 1
ATOM 559 C CA . ASN A 1 76 ? 36.107 18.991 -0.317 1.00 6.50 98 ASN A CA 1
ATOM 560 C C . ASN A 1 76 ? 36.302 20.428 0.165 1.00 5.87 98 ASN A C 1
ATOM 561 O O . ASN A 1 76 ? 36.991 20.638 1.156 1.00 6.90 98 ASN A O 1
ATOM 566 N N . SER A 1 77 ? 35.711 21.410 -0.509 1.00 7.49 99 SER A N 1
ATOM 567 C CA . SER A 1 77 ? 35.919 22.805 -0.111 1.00 10.07 99 SER A CA 1
ATOM 568 C C . SER A 1 77 ? 35.475 23.111 1.325 1.00 7.49 99 SER A C 1
ATOM 569 O O . SER A 1 77 ? 36.015 24.008 1.973 1.00 8.62 99 SER A O 1
ATOM 572 N N . GLN A 1 78 ? 34.496 22.361 1.829 1.00 7.13 100 GLN A N 1
ATOM 573 C CA . GLN A 1 78 ? 33.916 22.651 3.139 1.00 6.74 100 GLN A CA 1
ATOM 574 C C . GLN A 1 78 ? 34.842 22.277 4.291 1.00 6.32 100 GLN A C 1
ATOM 575 O O . GLN A 1 78 ? 34.603 22.680 5.427 1.00 6.79 100 GLN A O 1
ATOM 581 N N . THR A 1 79 ? 35.920 21.548 3.997 1.00 7.09 101 THR A N 1
ATOM 582 C CA . THR A 1 79 ? 36.924 21.233 5.015 1.00 7.71 101 THR A CA 1
ATOM 583 C C . THR A 1 79 ? 37.552 22.497 5.603 1.00 8.09 101 THR A C 1
ATOM 584 O O . THR A 1 79 ? 38.134 22.454 6.683 1.00 10.40 101 THR A O 1
ATOM 588 N N . ARG A 1 80 ? 37.433 23.615 4.896 1.00 8.05 102 ARG A N 1
ATOM 589 C CA . ARG A 1 80 ? 37.885 24.904 5.421 1.00 9.00 102 ARG A CA 1
ATOM 590 C C . ARG A 1 80 ? 37.081 25.396 6.626 1.00 9.31 102 ARG A C 1
ATOM 591 O O . ARG A 1 80 ? 37.477 26.365 7.272 1.00 10.62 102 ARG A O 1
ATOM 599 N N . ASP A 1 81 ? 35.944 24.762 6.916 1.00 7.98 103 ASP A N 1
ATOM 600 C CA . ASP A 1 81 ? 35.082 25.205 8.015 1.00 7.96 103 ASP A CA 1
ATOM 601 C C . ASP A 1 81 ? 35.621 24.767 9.369 1.00 8.66 103 ASP A C 1
ATOM 602 O O . ASP A 1 81 ? 35.134 23.805 9.968 1.00 9.26 103 ASP A O 1
ATOM 607 N N . LYS A 1 82 ? 36.625 25.482 9.856 1.00 9.41 104 LYS A N 1
ATOM 608 C CA . LYS A 1 82 ? 37.221 25.165 11.142 1.00 10.23 104 LYS A CA 1
ATOM 609 C C . LYS A 1 82 ? 36.293 25.552 12.285 1.00 10.06 104 LYS A C 1
ATOM 610 O O . LYS A 1 82 ? 36.280 24.902 13.328 1.00 11.91 104 LYS A O 1
ATOM 614 N N . THR A 1 83 ? 35.512 26.605 12.084 1.00 8.88 105 THR A N 1
ATOM 615 C CA . THR A 1 83 ? 34.639 27.100 13.143 1.00 11.84 105 THR A CA 1
ATOM 616 C C . THR A 1 83 ? 33.570 26.085 13.534 1.00 9.57 105 THR A C 1
ATOM 617 O O . THR A 1 83 ? 33.344 25.847 14.719 1.00 11.15 105 THR A O 1
ATOM 621 N N . CYS A 1 84 ? 32.932 25.471 12.547 1.00 7.83 106 CYS A N 1
ATOM 622 C CA . CYS A 1 84 ? 31.830 24.560 12.835 1.00 7.97 106 CYS A CA 1
ATOM 623 C C . CYS A 1 84 ? 32.176 23.082 12.690 1.00 7.09 106 CYS A C 1
ATOM 624 O O . CYS A 1 84 ? 31.575 22.243 13.354 1.00 7.60 106 CYS A O 1
ATOM 627 N N . GLY A 1 85 ? 33.121 22.754 11.813 1.00 7.27 107 GLY A N 1
ATOM 628 C CA . GLY A 1 85 ? 33.571 21.378 11.680 1.00 8.35 107 GLY A CA 1
ATOM 629 C C . GLY A 1 85 ? 32.449 20.372 11.475 1.00 7.00 107 GLY A C 1
ATOM 630 O O . GLY A 1 85 ? 31.553 20.578 10.664 1.00 6.83 107 GLY A O 1
ATOM 631 N N . LYS A 1 86 ? 32.502 19.272 12.215 1.00 7.03 108 LYS A N 1
ATOM 632 C CA . LYS A 1 86 ? 31.473 18.239 12.123 1.00 7.34 108 LYS A CA 1
ATOM 633 C C . LYS A 1 86 ? 30.186 18.692 12.782 1.00 5.80 108 LYS A C 1
ATOM 634 O O . LYS A 1 86 ? 30.192 19.160 13.921 1.00 6.60 108 LYS A O 1
ATOM 640 N N . LEU A 1 87 ? 29.084 18.557 12.060 1.00 5.41 109 LEU A N 1
ATOM 641 C CA . LEU A 1 87 ? 27.768 18.791 12.621 1.00 5.86 109 LEU A CA 1
ATOM 642 C C . LEU A 1 87 ? 27.195 17.460 13.088 1.00 5.47 109 LEU A C 1
ATOM 643 O O . LEU A 1 87 ? 27.451 16.428 12.466 1.00 5.93 109 LEU A O 1
ATOM 648 N N . THR A 1 88 ? 26.426 17.470 14.172 1.00 5.25 110 THR A N 1
ATOM 649 C CA . THR A 1 88 ? 25.846 16.235 14.689 1.00 5.66 110 THR A CA 1
ATOM 650 C C . THR A 1 88 ? 24.378 16.419 15.028 1.00 4.84 110 THR A C 1
ATOM 651 O O . THR A 1 88 ? 23.927 17.529 15.330 1.00 5.26 110 THR A O 1
ATOM 655 N N . LEU A 1 89 ? 23.648 15.310 15.016 1.00 4.92 111 LEU A N 1
ATOM 656 C CA . LEU A 1 89 ? 22.240 15.302 15.376 1.00 4.94 111 LEU A CA 1
ATOM 657 C C . LEU A 1 89 ? 21.910 13.915 15.901 1.00 4.91 111 LEU A C 1
ATOM 658 O O . LEU A 1 89 ? 22.273 12.921 15.267 1.00 5.46 111 LEU A O 1
ATOM 663 N N . ASN A 1 90 ? 21.221 13.822 17.035 1.00 5.19 112 ASN A N 1
ATOM 664 C CA . ASN A 1 90 ? 20.847 12.509 17.555 1.00 5.43 112 ASN A CA 1
ATOM 665 C C . ASN A 1 90 ? 19.341 12.267 17.573 1.00 5.49 112 ASN A C 1
ATOM 666 O O . ASN A 1 90 ? 18.563 13.112 17.121 1.00 6.01 112 ASN A O 1
ATOM 671 N N . GLN A 1 91 ? 18.935 11.127 18.130 1.00 5.86 113 GLN A N 1
ATOM 672 C CA . GLN A 1 91 ? 17.533 10.716 18.074 1.00 7.13 113 GLN A CA 1
ATOM 673 C C . GLN A 1 91 ? 16.618 11.574 18.944 1.00 7.18 113 GLN A C 1
ATOM 674 O O . GLN A 1 91 ? 15.398 11.554 18.778 1.00 9.37 113 GLN A O 1
ATOM 680 N N . LEU A 1 92 ? 17.214 12.305 19.880 1.00 7.02 114 LEU A N 1
ATOM 681 C CA . LEU A 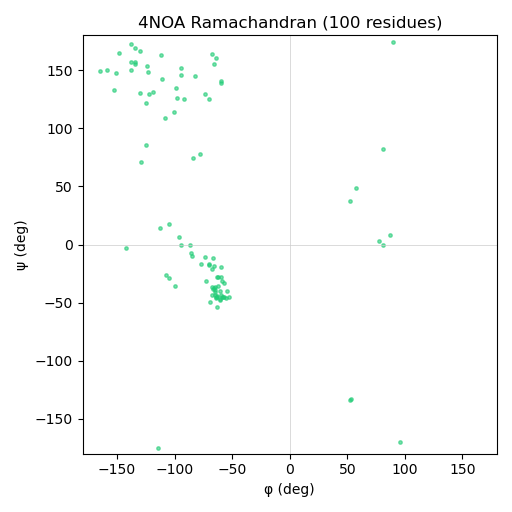1 92 ? 16.493 13.226 20.751 1.00 9.90 114 LEU A CA 1
ATOM 682 C C . LEU A 1 92 ? 16.330 14.589 20.089 1.00 8.30 114 LEU A C 1
ATOM 683 O O . LEU A 1 92 ? 15.643 15.464 20.626 1.00 9.29 114 LEU A O 1
ATOM 685 N N . GLY A 1 93 ? 16.976 14.783 18.942 1.00 8.23 115 GLY A N 1
ATOM 686 C CA . GLY A 1 93 ? 16.965 16.063 18.265 1.00 8.10 115 GLY A CA 1
ATOM 687 C C . GLY A 1 93 ? 18.052 17.004 18.750 1.00 6.04 115 GLY A C 1
ATOM 688 O O . GLY A 1 93 ? 18.066 18.180 18.381 1.00 7.37 115 GLY A O 1
ATOM 689 N N . GLU A 1 94 ? 18.962 16.503 19.573 1.00 6.23 116 GLU A N 1
ATOM 690 C CA . GLU A 1 94 ? 20.073 17.319 20.044 1.00 6.40 116 GLU A CA 1
ATOM 691 C C . GLU A 1 94 ? 21.053 17.593 18.915 1.00 5.36 116 GLU A C 1
ATOM 692 O O . GLU A 1 94 ? 21.557 16.670 18.268 1.00 5.61 116 GLU A O 1
ATOM 698 N N . ARG A 1 95 ? 21.306 18.877 18.696 1.00 5.53 117 ARG A N 1
ATOM 699 C CA . ARG A 1 95 ? 22.208 19.356 17.662 1.00 5.65 117 ARG A CA 1
ATOM 700 C C . ARG A 1 95 ? 23.594 19.574 18.228 1.00 5.19 117 ARG A C 1
ATOM 701 O O . ARG A 1 95 ? 23.759 19.871 19.418 1.00 6.92 117 ARG A O 1
ATOM 709 N N . GLY A 1 96 ? 24.595 19.446 17.371 1.00 5.68 118 GLY A N 1
ATOM 710 C CA . GLY A 1 96 ? 25.957 19.694 17.781 1.00 6.09 118 GLY A CA 1
ATOM 711 C C . GLY A 1 96 ? 26.795 20.233 16.643 1.00 5.61 118 GLY A C 1
ATOM 712 O O . GLY A 1 96 ? 26.410 20.145 15.470 1.00 5.52 118 GLY A O 1
ATOM 713 N N . ALA A 1 97 ? 27.948 20.784 17.000 1.00 5.86 119 ALA A N 1
ATOM 714 C CA . ALA A 1 97 ? 28.902 21.316 16.036 1.00 6.58 119 ALA A CA 1
ATOM 715 C C . ALA A 1 97 ? 30.215 21.501 16.765 1.00 7.05 119 ALA A C 1
ATOM 716 O O . ALA A 1 97 ? 30.220 21.780 17.967 1.00 8.39 119 ALA A O 1
ATOM 718 N N . ALA A 1 98 ? 31.321 21.352 16.039 1.00 9.29 120 ALA A N 1
ATOM 719 C CA . ALA A 1 98 ? 32.655 21.630 16.566 1.00 11.06 120 ALA A CA 1
ATOM 720 C C . ALA A 1 98 ? 32.936 20.911 17.878 1.00 11.04 120 ALA A C 1
ATOM 721 O O . ALA A 1 98 ? 33.572 21.462 18.779 1.00 13.57 120 ALA A O 1
ATOM 723 N N . GLY A 1 99 ? 32.452 19.680 17.990 1.00 10.59 121 GLY A N 1
ATOM 724 C CA . GLY A 1 99 ? 32.689 18.872 19.173 1.00 12.26 121 GLY A CA 1
ATOM 725 C C . GLY A 1 99 ? 31.830 19.218 20.378 1.00 11.36 121 GLY A C 1
ATOM 726 O O . GLY A 1 99 ? 32.000 18.633 21.451 1.00 12.66 121 GLY A O 1
ATOM 727 N N . LYS A 1 100 ? 30.913 20.167 20.210 1.00 9.86 122 LYS A N 1
ATOM 728 C CA . LYS A 1 100 ? 30.004 20.577 21.275 1.00 10.27 122 LYS A CA 1
ATOM 729 C C . LYS A 1 100 ? 28.571 20.173 20.952 1.00 9.31 122 LYS A C 1
ATOM 730 O O . LYS A 1 100 ? 28.250 19.878 19.803 1.00 8.48 122 LYS A O 1
ATOM 734 N N . THR A 1 101 ? 27.709 20.171 21.963 1.00 8.79 123 THR A N 1
ATOM 735 C CA . THR A 1 101 ? 26.301 19.843 21.771 1.00 8.98 123 THR A CA 1
ATOM 736 C C . THR A 1 101 ? 25.417 20.790 22.563 1.00 8.59 123 THR A C 1
ATOM 737 O O . THR A 1 101 ? 25.855 21.396 23.546 1.00 10.34 123 THR A O 1
ATOM 741 N N . GLY A 1 102 ? 24.169 20.920 22.127 1.00 8.73 124 GLY A N 1
ATOM 742 C CA . GLY A 1 102 ? 23.166 21.621 22.904 1.00 8.35 124 GLY A CA 1
ATOM 743 C C . GLY A 1 102 ? 22.935 23.077 22.566 1.00 9.18 124 GLY A C 1
ATOM 744 O O . GLY A 1 102 ? 23.429 23.610 21.574 1.00 9.71 124 GLY A O 1
ATOM 745 N N . ASN A 1 103 ? 22.166 23.717 23.440 1.00 12.28 125 ASN A N 1
ATOM 746 C CA . ASN A 1 103 ? 21.696 25.086 23.275 1.00 13.24 125 ASN A CA 1
ATOM 747 C C . ASN A 1 103 ? 22.733 26.096 23.746 1.00 15.18 125 ASN A C 1
ATOM 748 O O . ASN A 1 103 ? 22.580 26.700 24.808 1.00 18.40 125 ASN A O 1
ATOM 753 N N . ASN A 1 104 ? 23.788 26.271 22.957 1.00 13.81 126 ASN A N 1
ATOM 754 C CA . ASN A 1 104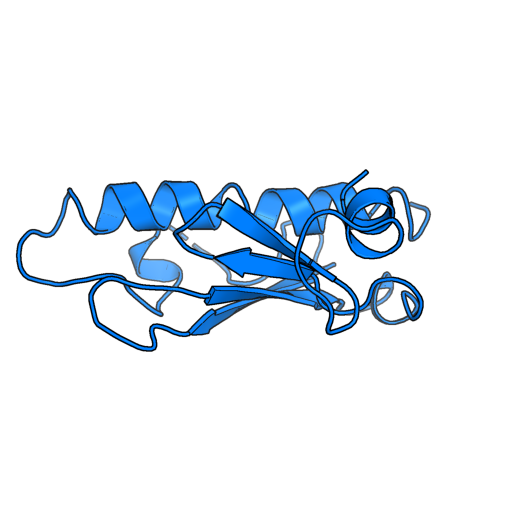 ? 24.810 27.271 23.235 1.00 12.61 126 ASN A CA 1
ATOM 755 C C . ASN A 1 104 ? 25.146 28.046 21.964 1.00 13.67 126 ASN A C 1
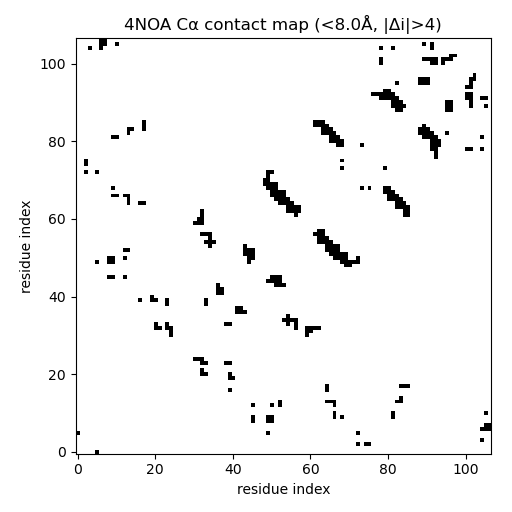ATOM 756 O O . ASN A 1 104 ? 24.755 27.650 20.868 1.00 11.74 126 ASN A O 1
ATOM 761 N N . SER A 1 105 ? 25.888 29.137 22.111 1.00 12.30 127 SER A N 1
ATOM 762 C CA A SER A 1 105 ? 26.151 30.033 20.991 0.55 13.84 127 SER A CA 1
ATOM 763 C CA B SER A 1 105 ? 26.175 30.041 20.999 0.45 13.87 127 SER A CA 1
ATOM 764 C C . SER A 1 105 ? 26.902 29.364 19.838 1.00 10.97 127 SER A C 1
ATOM 765 O O . SER A 1 105 ? 26.588 29.610 18.676 1.00 11.49 127 SER A O 1
ATOM 770 N N . THR A 1 106 ? 27.879 28.521 20.155 1.00 11.20 128 THR A N 1
ATOM 771 C CA . THR A 1 106 ? 28.668 27.856 19.122 1.00 11.58 128 THR A CA 1
ATOM 772 C C . THR A 1 106 ? 27.801 26.948 18.262 1.00 9.48 128 THR A C 1
ATOM 773 O O . THR A 1 106 ? 27.783 27.065 17.039 1.00 9.22 128 THR A O 1
ATOM 777 N N . VAL A 1 107 ? 27.074 26.046 18.909 1.00 8.07 129 VAL A N 1
ATOM 778 C CA . VAL A 1 107 ? 26.207 25.126 18.193 1.00 7.90 129 VAL A CA 1
ATOM 779 C C . VAL A 1 107 ? 25.094 25.873 17.473 1.00 7.14 129 VAL A C 1
ATOM 780 O O . VAL A 1 107 ? 24.831 25.619 16.295 1.00 7.52 129 VAL A O 1
ATOM 784 N N . ASN A 1 108 ? 24.453 26.809 18.168 1.00 7.59 130 ASN A N 1
ATOM 785 C CA . ASN A 1 108 ? 23.344 27.537 17.574 1.00 8.91 130 ASN A CA 1
ATOM 786 C C . ASN A 1 108 ? 23.742 28.298 16.317 1.00 7.84 130 ASN A C 1
ATOM 787 O O . ASN A 1 108 ? 23.021 28.275 15.326 1.00 7.86 130 ASN A O 1
ATOM 792 N N . ASP A 1 109 ? 24.893 28.959 16.346 1.00 6.96 131 ASP A N 1
ATOM 793 C CA . ASP A 1 109 ? 25.302 29.702 15.165 1.00 7.23 131 ASP A CA 1
ATOM 794 C C . ASP A 1 109 ? 25.629 28.779 13.992 1.00 7.12 131 ASP A C 1
ATOM 795 O O . ASP A 1 109 ? 25.334 29.100 12.844 1.00 7.71 131 ASP A O 1
ATOM 800 N N . CYS A 1 110 ? 26.218 27.627 14.290 1.00 5.75 132 CYS A N 1
ATOM 801 C CA . CYS A 1 110 ? 26.569 26.651 13.268 1.00 6.65 132 CYS A CA 1
ATOM 802 C C . CYS A 1 110 ? 25.347 26.013 12.613 1.00 5.20 132 CYS A C 1
ATOM 803 O O . CYS A 1 110 ? 25.446 25.462 11.509 1.00 6.59 132 CYS A O 1
ATOM 806 N N . TRP A 1 111 ? 24.209 26.073 13.301 1.00 5.21 133 TRP A N 1
ATOM 807 C CA . TRP A 1 111 ? 22.950 25.552 12.782 1.00 7.38 133 TRP A CA 1
ATOM 808 C C . TRP A 1 111 ? 22.070 26.616 12.116 1.00 6.91 133 TRP A C 1
ATOM 809 O O . TRP A 1 111 ? 20.943 26.339 11.716 1.00 8.75 133 TRP A O 1
ATOM 820 N N . ARG A 1 112 ? 22.598 27.827 11.974 1.00 7.35 134 ARG A N 1
ATOM 821 C CA . ARG A 1 112 ? 21.899 28.876 11.237 1.00 9.09 134 ARG A CA 1
ATOM 822 C C . ARG A 1 112 ? 22.191 28.783 9.752 1.00 9.74 134 ARG A C 1
ATOM 823 O O . ARG A 1 112 ? 23.219 28.235 9.332 1.00 8.37 134 ARG A O 1
#

Radius of gyration: 13.53 Å; Cα contacts (8 Å, |Δi|>4): 200; chains: 1; bounding box: 29×36×27 Å

Sequence (107 aa):
FTIRSSSNRTEGQALLSSDAAARQERYYSSSQNPGVGYTKDVAKLGSSANSPNNLYNLTIATPTSSTTYTLTATPINSQTRDKTCGKLTLNQLGERGAAGKTGNNSSTVNDCWR

InterPro domains:
  IPR012902 Prokaryotic N-terminal methylation site [PF07963] (2-28)
  IPR012902 Prokaryotic N-terminal methylation site [PS00409] (6-26)
  IPR012902 Prokaryotic N-terminal methylation site [TIGR02532] (5-28)
  IPR031982 Type IV pilus non-core minor pilin PilE-like [PF16732] (29-117)
  IPR045584 Pilin-like [SSF54523] (8-126)

Foldseek 3Di:
DDLLVCLQQLLCLAVLQLVLQVVLCVVDDPQAGDQDVVSSPDAQAGPVRQWGWTWDDVDRHKIKIKTAGDDPNVVCQQFGIWIAMNVRWIGTNPGIDDDDSRVSSND

Secondary structure (DSSP, 8-state):
--HHHHHHHHHHHHHHHHHHHHHHHHHSTTT---S-GGGG---SB-TTSSEEEEEE-SSTT--EEEEEE-GGGGG-TTT-SEEEETT--EEETTEESSSHHHHHHT-

Nearest PDB structures (foldseek):
  4noa-assembly1_A  TM=1.009E+00  e=9.984E-22  Pseudomonas aeruginosa PAO1
  5g2f-assembly1_B  TM=7.217E-01  e=4.268E-02  Thermus thermophilus HB8
  5x7v-assembly2_D  TM=2.842E-01  e=5.356E+00  Plasmodium falciparum